Protein AF-A0A960YI15-F1 (afdb_monomer_lite)

Sequence (74 aa):
LREGGRQLPDGLVYVDSWIEPSFGRCFQLMECSDAALLQEWVLQWRGLGVTFEICPVVPSTRTREVVAPHLGQP

Structure (mmCIF, N/CA/C/O backbone):
data_AF-A0A960YI15-F1
#
_entry.id   AF-A0A960YI15-F1
#
loop_
_atom_site.group_PDB
_atom_site.id
_atom_site.type_symbol
_atom_site.label_atom_id
_atom_site.label_alt_id
_atom_site.label_comp_id
_atom_site.label_asym_id
_atom_site.label_entity_id
_atom_site.label_seq_id
_atom_site.pdbx_PDB_ins_code
_atom_site.Cartn_x
_atom_site.Cartn_y
_atom_site.Cartn_z
_atom_site.occupancy
_atom_site.B_iso_or_equiv
_atom_site.auth_seq_id
_atom_site.auth_comp_id
_atom_site.auth_asym_id
_atom_site.auth_atom_id
_atom_site.pdbx_PDB_model_num
ATOM 1 N N . LEU A 1 1 ? 10.906 3.670 -21.465 1.00 47.94 1 LEU A N 1
ATOM 2 C CA . LEU A 1 1 ? 9.810 3.079 -20.668 1.00 47.94 1 LEU A CA 1
ATOM 3 C C . LEU A 1 1 ? 9.222 1.971 -21.530 1.00 47.94 1 LEU A C 1
ATOM 5 O O . LEU A 1 1 ? 8.815 2.289 -22.638 1.00 47.94 1 LEU A O 1
ATOM 9 N N . ARG A 1 2 ? 9.357 0.693 -21.145 1.00 39.69 2 ARG A N 1
ATOM 10 C CA . ARG A 1 2 ? 8.856 -0.425 -21.971 1.00 39.69 2 ARG A CA 1
ATOM 11 C C . ARG A 1 2 ? 7.334 -0.308 -22.101 1.00 39.69 2 ARG A C 1
ATOM 13 O O . ARG A 1 2 ? 6.690 0.127 -21.153 1.00 39.69 2 ARG A O 1
ATOM 20 N N . GLU A 1 3 ? 6.810 -0.611 -23.285 1.00 36.34 3 GLU A N 1
ATOM 21 C CA . GLU A 1 3 ? 5.378 -0.534 -23.576 1.00 36.34 3 GLU A CA 1
ATOM 22 C C . GLU A 1 3 ? 4.586 -1.484 -22.674 1.00 36.34 3 GLU A C 1
ATOM 24 O O . GLU A 1 3 ? 4.991 -2.623 -22.450 1.00 36.34 3 GLU A O 1
ATOM 29 N N . GLY A 1 4 ? 3.480 -0.972 -22.134 1.00 48.00 4 GLY A N 1
ATOM 30 C CA . GLY A 1 4 ? 2.778 -1.532 -20.984 1.00 48.00 4 GLY A CA 1
ATOM 31 C C . GLY A 1 4 ? 3.097 -0.699 -19.747 1.00 48.00 4 GLY A C 1
ATOM 32 O O . GLY A 1 4 ? 4.173 -0.811 -19.167 1.00 48.00 4 GLY A O 1
ATOM 33 N N . GLY A 1 5 ? 2.179 0.185 -19.353 1.00 55.88 5 GLY A N 1
ATOM 34 C CA . GLY A 1 5 ? 2.303 0.933 -18.101 1.00 55.88 5 GLY A CA 1
ATOM 35 C C . GLY A 1 5 ? 2.432 0.007 -16.884 1.00 55.88 5 GLY A C 1
ATOM 36 O O . GLY A 1 5 ? 2.401 -1.214 -17.009 1.00 55.88 5 GLY A O 1
ATOM 37 N N . ARG A 1 6 ? 2.551 0.604 -15.693 1.00 65.56 6 ARG A N 1
ATOM 38 C CA . ARG A 1 6 ? 2.599 -0.085 -14.389 1.00 65.56 6 ARG A CA 1
ATOM 39 C C . ARG A 1 6 ? 1.240 -0.740 -14.106 1.00 65.56 6 ARG A C 1
ATOM 41 O O . ARG A 1 6 ? 0.428 -0.201 -13.358 1.00 65.56 6 ARG A O 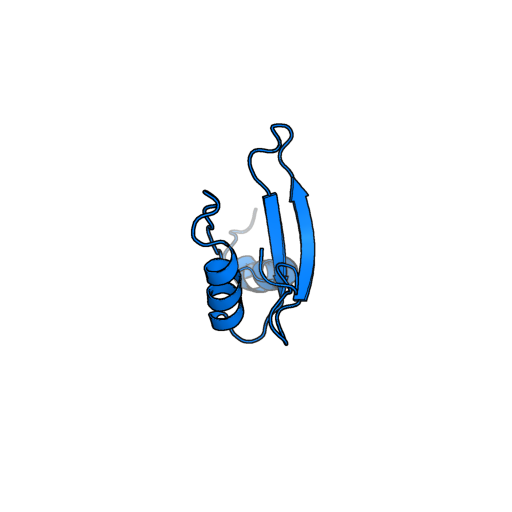1
ATOM 48 N N . GLN A 1 7 ? 0.956 -1.816 -14.827 1.00 82.56 7 GLN A N 1
ATOM 49 C CA . GLN A 1 7 ? -0.284 -2.569 -14.770 1.00 82.56 7 GLN A CA 1
ATOM 50 C C . GLN A 1 7 ? -0.271 -3.438 -13.518 1.00 82.56 7 GLN A C 1
ATOM 52 O O . GLN A 1 7 ? 0.769 -3.961 -13.109 1.00 82.56 7 GLN A O 1
ATOM 57 N N . LEU A 1 8 ? -1.436 -3.562 -12.897 1.00 90.56 8 LEU A N 1
ATOM 58 C CA . LEU A 1 8 ? -1.607 -4.459 -11.768 1.00 90.56 8 LEU A CA 1
ATOM 59 C C . LEU A 1 8 ? -1.460 -5.905 -12.267 1.00 90.56 8 LEU A C 1
ATOM 61 O O . LEU A 1 8 ? -2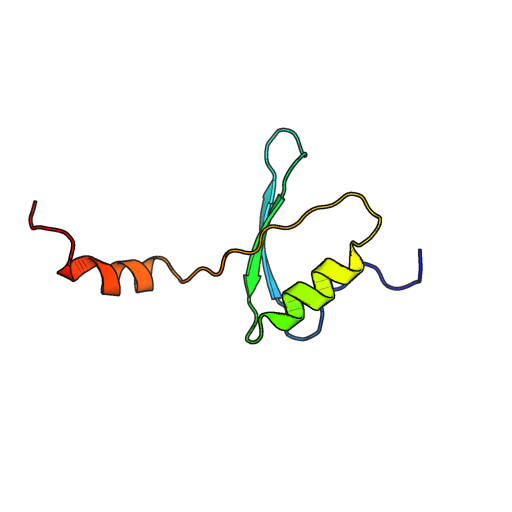.043 -6.222 -13.305 1.00 90.56 8 LEU A O 1
ATOM 65 N N . PRO A 1 9 ? -0.683 -6.759 -11.576 1.00 93.56 9 PRO A N 1
ATOM 66 C CA . PRO A 1 9 ? -0.671 -8.192 -11.841 1.00 93.56 9 PRO A CA 1
ATOM 67 C C . PRO A 1 9 ? -2.084 -8.778 -11.786 1.00 93.56 9 PRO A C 1
ATOM 69 O O . PRO A 1 9 ? -2.926 -8.311 -11.013 1.00 93.56 9 PRO A O 1
ATOM 72 N N . ASP A 1 10 ? -2.334 -9.827 -12.567 1.00 94.00 10 ASP A N 1
ATOM 73 C CA . ASP A 1 10 ? -3.617 -10.528 -12.542 1.00 94.00 10 ASP A CA 1
ATOM 74 C C . ASP A 1 10 ? -3.930 -11.019 -11.118 1.00 94.00 10 ASP A C 1
ATOM 76 O O . ASP A 1 10 ? -3.122 -11.688 -10.475 1.00 94.00 10 ASP A O 1
ATOM 80 N N . GLY A 1 11 ? -5.113 -10.663 -10.611 1.00 94.69 11 GLY A N 1
ATOM 81 C CA . GLY A 1 11 ? -5.538 -10.983 -9.243 1.00 94.69 11 GLY A CA 1
ATOM 82 C C . GLY A 1 11 ? -5.163 -9.943 -8.181 1.00 94.69 11 GLY A C 1
ATOM 83 O O . GLY A 1 11 ? -5.584 -10.095 -7.033 1.00 94.69 11 GLY A O 1
ATOM 84 N N . LEU A 1 12 ? -4.432 -8.878 -8.539 1.00 96.44 12 LEU A N 1
ATOM 85 C CA . LEU A 1 12 ? -4.271 -7.692 -7.698 1.00 96.44 12 LEU A CA 1
ATOM 86 C C . LEU A 1 12 ? -5.279 -6.615 -8.108 1.00 96.44 12 LEU A C 1
ATOM 88 O O . LEU A 1 12 ? -5.193 -6.027 -9.185 1.00 96.44 12 LEU A O 1
ATOM 92 N N . VAL A 1 13 ? -6.227 -6.328 -7.224 1.00 95.88 13 VAL A N 1
ATOM 93 C CA . VAL A 1 13 ? -7.329 -5.400 -7.474 1.00 95.88 13 VAL A CA 1
ATOM 94 C C . VAL A 1 13 ? -7.100 -4.108 -6.701 1.00 95.88 13 VAL A C 1
ATOM 96 O O . VAL A 1 13 ? -6.825 -4.112 -5.504 1.00 95.88 13 VAL A O 1
ATOM 99 N N . TYR A 1 14 ? -7.223 -2.980 -7.392 1.00 94.81 14 TYR A N 1
ATOM 100 C CA . TYR A 1 14 ? -7.298 -1.669 -6.756 1.00 94.81 14 TYR A CA 1
ATOM 101 C C . TYR A 1 14 ? -8.713 -1.435 -6.218 1.00 94.81 14 TYR A C 1
ATOM 103 O O . TYR A 1 14 ? -9.678 -1.580 -6.970 1.00 94.81 14 TYR A O 1
ATOM 111 N N . VAL A 1 15 ? -8.827 -1.048 -4.946 1.00 96.50 15 VAL A N 1
ATOM 112 C CA . VAL A 1 15 ? -10.116 -0.738 -4.309 1.00 96.50 15 VAL A CA 1
ATOM 113 C C . VAL A 1 15 ? -10.313 0.771 -4.205 1.00 96.50 15 VAL A C 1
ATOM 115 O O . VAL A 1 15 ? -11.298 1.290 -4.723 1.00 96.50 15 VAL A O 1
ATOM 118 N N . ASP A 1 16 ? -9.386 1.479 -3.554 1.00 97.19 16 ASP A N 1
ATOM 119 C CA . ASP A 1 16 ? -9.464 2.934 -3.378 1.00 97.19 16 ASP A CA 1
ATOM 120 C C . ASP A 1 16 ? -8.092 3.546 -3.032 1.00 97.19 16 ASP A C 1
ATOM 122 O O . ASP A 1 16 ? -7.137 2.823 -2.716 1.00 97.19 16 ASP A O 1
ATOM 126 N N . SER A 1 17 ? -7.971 4.875 -3.081 1.00 96.62 17 SER A N 1
ATOM 127 C CA . SER A 1 17 ? -6.770 5.581 -2.638 1.00 96.62 17 SER A CA 1
ATOM 128 C C . SER A 1 17 ? -7.017 6.995 -2.133 1.00 96.62 17 SER A C 1
ATOM 130 O O . SER A 1 17 ? -7.943 7.694 -2.536 1.00 96.62 17 SER A O 1
ATOM 132 N N . TRP A 1 18 ? -6.103 7.436 -1.274 1.00 98.19 18 TRP A N 1
ATOM 133 C CA . TRP A 1 18 ? -6.068 8.784 -0.727 1.00 98.19 18 TRP A CA 1
ATOM 134 C C . TRP A 1 18 ? -4.654 9.333 -0.853 1.00 98.19 18 TRP A C 1
ATOM 136 O O . TRP A 1 18 ? -3.678 8.661 -0.520 1.00 98.19 18 TRP A O 1
ATOM 146 N N . ILE A 1 19 ? -4.535 10.567 -1.330 1.00 96.94 19 ILE A N 1
ATOM 147 C CA . ILE A 1 19 ? -3.251 11.246 -1.515 1.00 96.94 19 ILE A CA 1
ATOM 148 C C . ILE A 1 19 ? -3.120 12.300 -0.421 1.00 96.94 19 ILE A C 1
ATOM 150 O O . ILE A 1 19 ? -4.054 13.066 -0.178 1.00 96.94 19 ILE A O 1
ATOM 154 N N . GLU A 1 20 ? -1.975 12.336 0.261 1.00 97.50 20 GLU A N 1
ATOM 155 C CA . GLU A 1 20 ? -1.722 13.395 1.241 1.00 97.50 20 GLU A CA 1
ATOM 156 C C . GLU A 1 20 ? -1.636 14.773 0.546 1.00 97.50 20 GLU A C 1
ATOM 158 O O . GLU A 1 20 ? -1.188 14.84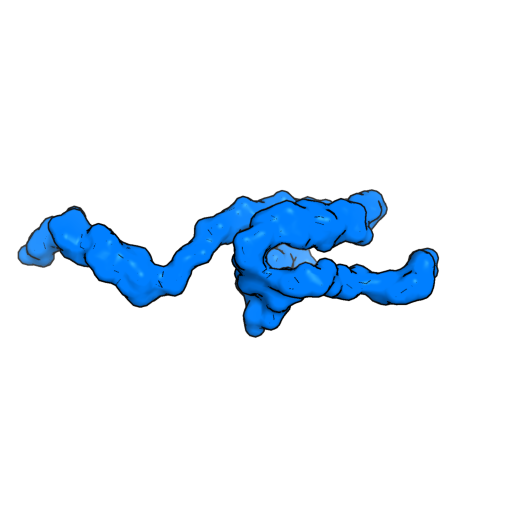9 -0.600 1.00 97.50 20 GLU A O 1
ATOM 163 N N . PRO A 1 21 ? -1.983 15.890 1.211 1.00 97.69 21 PRO A N 1
ATOM 164 C CA . PRO A 1 21 ? -2.025 17.204 0.558 1.00 97.69 21 PRO A CA 1
ATOM 165 C C . PRO A 1 21 ? -0.699 17.681 -0.058 1.00 97.69 21 PRO A C 1
ATOM 167 O O . PRO A 1 21 ? -0.708 18.478 -0.991 1.00 97.69 21 PRO A O 1
ATOM 170 N N . SER A 1 22 ? 0.443 17.206 0.448 1.00 97.00 22 SER A N 1
ATOM 171 C CA . SER A 1 22 ? 1.781 17.493 -0.091 1.00 97.00 22 SER A CA 1
ATOM 172 C C . SER A 1 22 ? 2.110 16.731 -1.375 1.00 97.00 22 SER A C 1
ATOM 174 O O . SER A 1 22 ? 3.171 16.969 -1.949 1.00 97.00 22 SER A O 1
ATOM 176 N N . PHE A 1 23 ? 1.245 15.812 -1.819 1.00 94.19 23 PHE A N 1
ATOM 177 C CA . PHE A 1 23 ? 1.477 14.912 -2.954 1.00 94.19 23 PHE A CA 1
ATOM 178 C C . PHE A 1 23 ? 2.722 14.013 -2.803 1.00 94.19 23 PHE A C 1
ATOM 180 O O . PHE A 1 23 ? 3.180 13.419 -3.777 1.00 94.19 23 PHE A O 1
ATOM 187 N N . GLY A 1 24 ? 3.267 13.886 -1.588 1.00 95.19 24 GLY A N 1
ATOM 188 C CA . GLY A 1 24 ? 4.459 13.085 -1.294 1.00 95.19 24 GLY A CA 1
ATOM 189 C C . GLY A 1 24 ? 4.161 11.620 -0.975 1.00 95.19 24 GLY A C 1
ATOM 190 O O . GLY A 1 24 ? 5.071 10.790 -0.987 1.00 95.19 24 GLY A O 1
ATOM 191 N N . ARG A 1 25 ? 2.894 11.282 -0.704 1.00 96.00 25 ARG A N 1
ATOM 192 C CA . ARG A 1 25 ? 2.458 9.940 -0.310 1.00 96.00 25 ARG A CA 1
ATOM 193 C C . ARG A 1 25 ? 1.063 9.621 -0.830 1.00 96.00 25 ARG A C 1
ATOM 195 O O . ARG A 1 25 ? 0.155 10.449 -0.783 1.00 96.00 25 ARG A O 1
ATOM 202 N N . CYS A 1 26 ? 0.902 8.382 -1.271 1.00 96.12 26 CYS A N 1
ATOM 203 C CA . CYS A 1 26 ? -0.380 7.792 -1.618 1.00 96.12 26 CYS A CA 1
ATOM 204 C C . CYS A 1 26 ? -0.647 6.616 -0.674 1.00 96.12 26 CYS A C 1
ATOM 206 O O . CYS A 1 26 ? 0.237 5.789 -0.451 1.00 96.12 26 CYS A O 1
ATOM 208 N N . PHE A 1 27 ? -1.854 6.554 -0.125 1.00 97.62 27 PHE A N 1
ATOM 209 C CA . PHE A 1 27 ? -2.373 5.416 0.621 1.00 97.62 27 PHE A CA 1
ATOM 210 C C . PHE A 1 27 ? -3.313 4.658 -0.303 1.00 97.62 27 PHE A C 1
ATOM 212 O O . PHE A 1 27 ? -4.259 5.249 -0.817 1.00 97.62 27 PHE A O 1
ATOM 219 N N . GLN A 1 28 ? -3.059 3.372 -0.525 1.00 96.62 28 GLN A N 1
ATOM 220 C CA . GLN A 1 28 ? -3.852 2.555 -1.441 1.00 96.62 28 GLN A CA 1
ATOM 221 C C . GLN A 1 28 ? -4.434 1.360 -0.702 1.00 96.62 28 GLN A C 1
ATOM 223 O O . GLN A 1 28 ? -3.708 0.631 -0.024 1.00 96.62 28 GLN A O 1
ATOM 228 N N . LEU A 1 29 ? -5.739 1.157 -0.863 1.00 97.44 29 LEU A N 1
ATOM 229 C CA . LEU A 1 29 ? -6.398 -0.078 -0.478 1.00 97.44 29 LEU A CA 1
ATOM 230 C C . LEU A 1 29 ? -6.398 -1.012 -1.688 1.00 97.44 29 LEU A C 1
ATOM 232 O O . LEU A 1 29 ? -6.937 -0.684 -2.745 1.00 97.44 29 LEU A O 1
ATOM 236 N N . MET A 1 30 ? -5.771 -2.169 -1.512 1.00 97.12 30 MET A N 1
ATOM 237 C CA . MET A 1 30 ? -5.609 -3.191 -2.539 1.00 97.12 30 MET A CA 1
ATOM 238 C C . MET A 1 30 ? -6.212 -4.503 -2.035 1.00 97.12 30 MET A C 1
ATOM 240 O O . MET A 1 30 ? -6.085 -4.825 -0.852 1.00 97.12 30 MET A O 1
ATOM 244 N N . GLU A 1 31 ? -6.835 -5.267 -2.926 1.00 97.44 31 GLU A N 1
ATOM 245 C CA . GLU A 1 31 ? -7.392 -6.590 -2.644 1.00 97.44 31 GLU A CA 1
ATOM 246 C C . GLU A 1 31 ? -6.669 -7.651 -3.479 1.00 97.44 31 GLU A C 1
ATOM 248 O O . GLU A 1 31 ? -6.478 -7.495 -4.684 1.00 97.44 31 GLU A O 1
ATOM 253 N N . CYS A 1 32 ? -6.244 -8.735 -2.834 1.00 96.81 32 CYS A N 1
ATOM 254 C CA . CYS A 1 32 ? -5.629 -9.884 -3.490 1.00 96.81 32 CYS A CA 1
ATOM 255 C C . CYS A 1 32 ? -5.734 -11.125 -2.599 1.00 96.81 32 CYS A C 1
ATOM 257 O O . CYS A 1 32 ? -5.721 -11.021 -1.370 1.00 96.81 32 CYS A O 1
ATOM 259 N N . SER A 1 33 ? -5.763 -12.310 -3.209 1.00 95.38 33 SER A N 1
ATOM 260 C CA . SER A 1 33 ? -5.692 -13.586 -2.484 1.00 95.38 33 SER A CA 1
ATOM 261 C C . SER A 1 33 ? -4.261 -14.015 -2.136 1.00 95.38 33 SER A C 1
ATOM 263 O O . SER A 1 33 ? -4.085 -14.902 -1.305 1.00 95.38 33 SER A O 1
ATOM 265 N N . ASP A 1 34 ? -3.249 -13.404 -2.763 1.00 95.94 34 ASP A N 1
ATOM 266 C CA . ASP A 1 34 ? -1.829 -13.704 -2.563 1.00 95.94 34 ASP A CA 1
ATOM 267 C C . ASP A 1 34 ? -1.002 -12.411 -2.456 1.00 95.94 34 ASP A C 1
ATOM 269 O O . ASP A 1 34 ? -0.948 -11.600 -3.382 1.00 9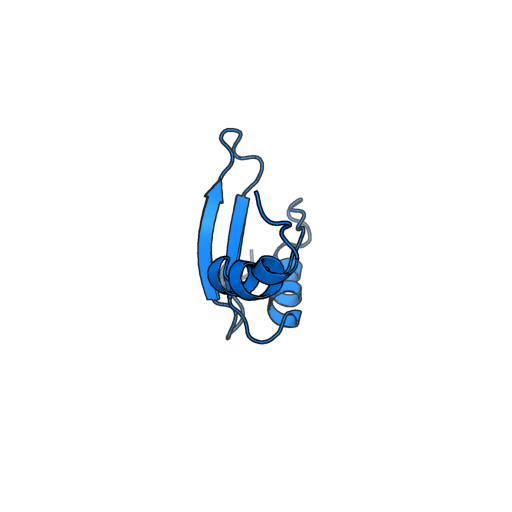5.94 34 ASP A O 1
ATOM 273 N N . ALA A 1 35 ? -0.318 -12.233 -1.322 1.00 94.06 35 ALA A N 1
ATOM 274 C CA . ALA A 1 35 ? 0.525 -11.071 -1.053 1.00 94.06 35 ALA A CA 1
ATOM 275 C C . ALA A 1 35 ? 1.776 -10.997 -1.953 1.00 94.06 35 ALA A C 1
ATOM 277 O O . ALA A 1 35 ? 2.383 -9.927 -2.057 1.00 94.06 35 ALA A O 1
ATOM 278 N N . ALA A 1 36 ? 2.170 -12.087 -2.622 1.00 95.69 36 ALA A N 1
ATOM 279 C CA . ALA A 1 36 ? 3.259 -12.068 -3.599 1.00 95.69 36 ALA A CA 1
ATOM 280 C C . ALA A 1 36 ? 2.957 -11.143 -4.795 1.00 95.69 36 ALA A C 1
ATOM 282 O O . ALA A 1 36 ? 3.876 -10.520 -5.327 1.00 95.69 36 ALA A O 1
ATOM 283 N N . LEU A 1 37 ? 1.679 -10.961 -5.151 1.00 96.25 37 LEU A N 1
ATOM 284 C CA . LEU A 1 37 ? 1.260 -10.060 -6.232 1.00 96.25 37 LEU A CA 1
ATOM 285 C C . LEU A 1 37 ? 1.583 -8.590 -5.918 1.00 96.25 37 LEU A C 1
ATOM 287 O O . LEU A 1 37 ? 1.982 -7.830 -6.799 1.00 96.25 37 LEU A O 1
ATOM 291 N N . LEU A 1 38 ? 1.490 -8.187 -4.644 1.00 95.19 38 LEU A N 1
ATOM 292 C CA . LEU A 1 38 ? 1.931 -6.858 -4.206 1.00 95.19 38 LEU A CA 1
ATOM 293 C C . LEU A 1 38 ? 3.446 -6.704 -4.358 1.00 95.19 38 LEU A C 1
ATOM 295 O O . LEU A 1 38 ? 3.913 -5.641 -4.758 1.00 95.19 38 LEU A O 1
ATOM 299 N N . GLN A 1 39 ? 4.220 -7.756 -4.075 1.00 93.69 39 GLN A N 1
ATOM 300 C CA . GLN A 1 39 ? 5.672 -7.724 -4.253 1.00 93.69 39 GLN A CA 1
ATOM 301 C C . GLN A 1 39 ? 6.031 -7.583 -5.731 1.00 93.69 39 GLN A C 1
ATOM 303 O O . GLN A 1 39 ? 6.821 -6.705 -6.070 1.00 93.69 39 GLN A O 1
ATOM 308 N N . GLU A 1 40 ? 5.422 -8.384 -6.609 1.00 94.38 40 GLU A N 1
ATOM 309 C CA . GLU A 1 40 ? 5.596 -8.267 -8.059 1.00 94.38 40 GLU A CA 1
ATOM 310 C C . GLU A 1 40 ? 5.294 -6.845 -8.536 1.00 94.38 40 GLU A C 1
ATOM 312 O O . GLU A 1 40 ? 6.108 -6.237 -9.236 1.00 94.38 40 GLU A O 1
ATOM 317 N N . TRP A 1 41 ? 4.171 -6.279 -8.094 1.00 93.44 41 TRP A N 1
ATOM 318 C CA . TRP A 1 41 ? 3.804 -4.916 -8.442 1.00 93.44 41 TRP A CA 1
ATOM 319 C C . TRP A 1 41 ? 4.840 -3.898 -7.948 1.00 93.44 41 TRP A C 1
ATOM 321 O O . TRP A 1 41 ? 5.316 -3.093 -8.745 1.00 93.44 41 TRP A O 1
ATOM 331 N N . VAL A 1 42 ? 5.287 -3.975 -6.689 1.00 93.19 42 VAL A N 1
ATOM 332 C CA . VAL A 1 42 ? 6.348 -3.110 -6.131 1.00 93.19 42 VAL A CA 1
ATOM 333 C C . VAL A 1 42 ? 7.643 -3.198 -6.948 1.00 93.19 42 VAL A C 1
ATOM 335 O O . VAL A 1 42 ? 8.313 -2.183 -7.164 1.00 93.19 42 VAL A O 1
ATOM 338 N N . LEU A 1 43 ? 8.000 -4.385 -7.450 1.00 91.81 43 LEU A N 1
ATOM 339 C CA . LEU A 1 43 ? 9.192 -4.563 -8.284 1.00 91.81 43 LEU A CA 1
ATOM 340 C C . LEU A 1 43 ? 9.125 -3.748 -9.584 1.00 91.81 43 LEU A C 1
ATOM 342 O O . LEU A 1 43 ? 10.168 -3.273 -10.040 1.00 91.81 43 LEU A O 1
ATOM 346 N N . GLN A 1 44 ? 7.930 -3.509 -10.135 1.00 90.88 44 GLN A N 1
ATOM 347 C CA . GLN A 1 44 ? 7.743 -2.670 -11.328 1.00 90.88 44 GLN A CA 1
ATOM 348 C C . GLN A 1 44 ? 8.096 -1.189 -11.086 1.00 90.88 44 GLN A C 1
ATOM 350 O O . GLN A 1 44 ? 8.334 -0.445 -12.039 1.00 90.88 44 GLN A O 1
ATOM 355 N N . TRP A 1 45 ? 8.160 -0.755 -9.823 1.00 89.81 45 TRP A N 1
ATOM 356 C CA . TRP A 1 45 ? 8.506 0.615 -9.426 1.00 89.81 45 TRP A CA 1
ATOM 357 C C . TRP A 1 45 ? 9.979 0.791 -9.043 1.00 89.81 45 TRP A C 1
ATOM 359 O O . TRP A 1 45 ? 10.408 1.905 -8.716 1.00 89.81 45 TRP A O 1
ATOM 369 N N . ARG A 1 46 ? 10.783 -0.280 -9.093 1.00 87.50 46 ARG A N 1
ATOM 370 C CA . ARG A 1 46 ? 12.216 -0.192 -8.788 1.00 87.50 46 ARG A CA 1
ATOM 371 C C . ARG A 1 46 ? 12.911 0.830 -9.686 1.00 87.50 46 ARG A C 1
ATOM 373 O O . ARG A 1 46 ? 12.698 0.882 -10.892 1.00 87.50 46 ARG A O 1
ATOM 380 N N . GLY A 1 47 ? 13.784 1.628 -9.074 1.00 88.25 47 GLY A N 1
ATOM 381 C CA . GLY A 1 47 ? 14.564 2.655 -9.768 1.00 88.25 47 GLY A CA 1
ATOM 382 C C . GLY A 1 47 ? 13.828 3.977 -9.999 1.00 88.25 47 GLY A C 1
ATOM 383 O O . GLY A 1 47 ? 14.434 4.900 -10.530 1.00 88.25 47 GLY A O 1
ATOM 384 N N . LEU A 1 48 ? 12.565 4.106 -9.571 1.00 88.56 48 LEU A N 1
ATOM 385 C CA . LEU A 1 48 ? 11.782 5.344 -9.703 1.00 88.56 48 LEU A CA 1
ATOM 386 C C . LEU A 1 48 ? 11.768 6.211 -8.433 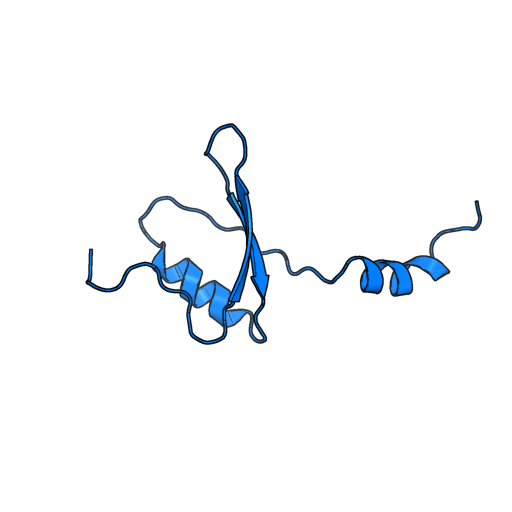1.00 88.56 48 LEU A C 1
ATOM 388 O O . LEU A 1 48 ? 11.040 7.195 -8.376 1.00 88.56 48 LEU A O 1
ATOM 392 N N . GLY A 1 49 ? 12.539 5.840 -7.405 1.00 90.94 49 GLY A N 1
ATOM 393 C CA . GLY A 1 49 ? 12.598 6.569 -6.131 1.00 90.94 49 GLY A CA 1
ATOM 394 C C . GLY A 1 49 ? 11.357 6.418 -5.242 1.00 90.94 49 GLY A C 1
ATOM 395 O O . GLY A 1 49 ? 11.270 7.086 -4.219 1.00 90.94 49 GLY A O 1
ATOM 396 N N . VAL A 1 50 ? 10.412 5.545 -5.609 1.00 92.31 50 VAL A N 1
ATOM 397 C CA . VAL A 1 50 ? 9.215 5.243 -4.811 1.00 92.31 50 VAL A CA 1
ATOM 398 C C . VAL A 1 50 ? 9.538 4.170 -3.775 1.00 92.31 50 VAL A C 1
ATOM 400 O O . VAL A 1 50 ? 10.186 3.168 -4.086 1.00 92.31 50 VAL A O 1
ATOM 403 N N . THR A 1 51 ? 9.065 4.368 -2.550 1.00 94.38 51 THR A N 1
ATOM 404 C CA . THR A 1 51 ? 9.135 3.389 -1.463 1.00 94.38 51 THR A CA 1
ATOM 405 C C . THR A 1 51 ? 7.732 2.924 -1.093 1.00 94.38 51 THR A C 1
ATOM 407 O O . THR A 1 51 ? 6.758 3.653 -1.268 1.00 94.38 51 THR A O 1
ATOM 410 N N . PHE A 1 52 ? 7.631 1.692 -0.599 1.00 95.44 52 PHE A N 1
ATOM 411 C CA . PHE A 1 52 ? 6.360 1.073 -0.242 1.00 95.44 52 PHE A CA 1
ATOM 412 C C . PHE A 1 52 ? 6.423 0.526 1.179 1.00 95.44 52 PHE A C 1
ATOM 414 O O . PHE A 1 52 ? 7.418 -0.083 1.572 1.00 95.44 52 PHE A O 1
ATOM 421 N N . GLU A 1 53 ? 5.330 0.706 1.909 1.00 96.12 53 GLU A N 1
ATOM 422 C CA . GLU A 1 53 ? 5.022 0.009 3.151 1.00 96.12 53 GLU A CA 1
ATOM 423 C C . GLU A 1 53 ? 3.721 -0.761 2.919 1.00 96.12 53 GLU A C 1
ATOM 425 O O . GLU A 1 53 ? 2.733 -0.185 2.463 1.00 96.12 53 GLU A O 1
ATOM 430 N N . ILE A 1 54 ? 3.732 -2.067 3.185 1.00 95.94 54 ILE A N 1
ATOM 431 C CA . ILE A 1 54 ? 2.576 -2.939 2.973 1.00 95.94 54 ILE A CA 1
ATOM 432 C C . ILE A 1 54 ? 2.099 -3.438 4.332 1.00 95.94 54 ILE A C 1
ATOM 434 O O . ILE A 1 54 ? 2.784 -4.223 4.986 1.00 95.94 54 ILE A O 1
ATOM 438 N N . CYS A 1 55 ? 0.914 -2.988 4.739 1.00 96.06 55 CYS A N 1
ATOM 439 C CA . CYS A 1 55 ? 0.257 -3.410 5.969 1.00 96.06 55 CYS A CA 1
ATOM 440 C C . CYS A 1 55 ? -1.012 -4.201 5.618 1.00 96.06 55 CYS A C 1
ATOM 442 O O . CYS A 1 55 ? -1.940 -3.624 5.046 1.00 96.06 55 CYS A O 1
ATOM 444 N N . PRO A 1 56 ? -1.077 -5.511 5.920 1.00 95.31 56 PRO A N 1
ATOM 445 C CA . PRO A 1 56 ? -2.300 -6.282 5.756 1.00 95.31 56 PRO A CA 1
ATOM 446 C C . PRO A 1 56 ? -3.408 -5.724 6.650 1.00 95.31 56 PRO A C 1
ATOM 448 O O . PRO A 1 56 ? -3.210 -5.522 7.848 1.00 95.31 56 PRO A O 1
ATOM 451 N N . VAL A 1 57 ? -4.590 -5.517 6.077 1.00 95.38 57 VAL A N 1
ATOM 452 C CA . VAL A 1 57 ? -5.764 -5.024 6.802 1.00 95.38 57 VAL A CA 1
ATOM 453 C C . VAL A 1 57 ? -6.935 -5.982 6.646 1.00 95.38 57 VAL A C 1
ATOM 455 O O . VAL A 1 57 ? -7.018 -6.755 5.695 1.00 95.38 57 VAL A O 1
ATOM 458 N N . VAL A 1 58 ? -7.858 -5.923 7.599 1.00 95.19 58 VAL A N 1
ATOM 459 C CA . VAL A 1 58 ? -9.139 -6.632 7.554 1.00 95.19 58 VAL A CA 1
ATOM 460 C C . VAL A 1 58 ? -10.278 -5.617 7.684 1.00 95.19 58 VAL A C 1
ATOM 462 O O . VAL A 1 58 ? -10.066 -4.544 8.259 1.00 95.19 58 VAL A O 1
ATOM 465 N N . PRO A 1 59 ? -11.491 -5.927 7.188 1.00 94.94 59 PRO A N 1
ATOM 466 C CA . PRO A 1 59 ? -12.642 -5.053 7.369 1.00 94.94 59 PRO A CA 1
ATOM 467 C C . PRO A 1 59 ? -12.856 -4.705 8.843 1.00 94.94 59 PRO A C 1
ATOM 469 O O . PRO A 1 59 ? -12.802 -5.575 9.716 1.00 94.94 59 PRO A O 1
ATOM 472 N N . SER A 1 60 ? -13.142 -3.434 9.120 1.00 95.44 60 SER A N 1
ATOM 473 C CA . SER A 1 60 ? -13.332 -2.937 10.487 1.00 95.44 60 SER A CA 1
ATOM 474 C C . SER A 1 60 ? -14.458 -3.661 11.229 1.00 95.44 60 SER A C 1
ATOM 476 O O . SER A 1 60 ? -14.355 -3.874 12.435 1.00 95.44 60 SER A O 1
ATOM 478 N N . THR A 1 61 ? -15.500 -4.096 10.515 1.00 95.25 61 THR A N 1
ATOM 479 C CA . THR A 1 61 ? -16.591 -4.924 11.047 1.00 95.25 61 THR A CA 1
ATOM 480 C C . THR A 1 61 ? -16.074 -6.232 11.639 1.00 95.25 61 THR A C 1
ATOM 482 O O . THR A 1 61 ? -16.398 -6.552 12.779 1.00 95.25 61 THR A O 1
ATOM 485 N N . ARG A 1 62 ? -15.182 -6.928 10.926 1.00 94.94 62 ARG A N 1
ATOM 486 C CA . ARG A 1 62 ? -14.562 -8.173 11.396 1.00 94.94 62 ARG A CA 1
ATOM 487 C C . ARG A 1 62 ? -13.648 -7.933 12.593 1.00 94.94 62 ARG A C 1
ATOM 489 O O . ARG A 1 62 ? -13.703 -8.678 13.566 1.00 94.94 62 ARG A O 1
ATOM 496 N N . THR A 1 63 ? -12.827 -6.882 12.556 1.00 94.81 63 THR A N 1
ATOM 497 C CA . THR A 1 63 ? -11.992 -6.518 13.714 1.00 94.81 63 THR A CA 1
ATOM 498 C C . THR A 1 63 ? -12.8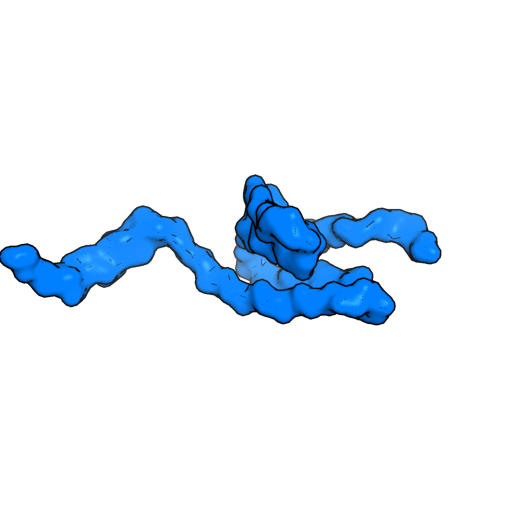53 -6.226 14.936 1.00 94.81 63 THR A C 1
ATOM 500 O O . THR A 1 63 ? -12.537 -6.681 16.032 1.00 94.81 63 THR A O 1
ATOM 503 N N . ARG A 1 64 ? -13.964 -5.503 14.757 1.00 94.06 64 ARG A N 1
ATOM 504 C CA . ARG A 1 64 ? -14.895 -5.178 15.840 1.00 94.06 64 ARG A CA 1
ATOM 505 C C . ARG A 1 64 ? -15.470 -6.435 16.487 1.00 94.06 64 ARG A C 1
ATOM 507 O O . ARG A 1 64 ? -15.513 -6.487 17.709 1.00 94.06 64 ARG A O 1
ATOM 514 N N . GLU A 1 65 ? -15.876 -7.430 15.703 1.00 94.88 65 GLU A N 1
ATOM 515 C CA . GLU A 1 65 ? -16.385 -8.710 16.222 1.00 94.88 65 GLU A CA 1
ATOM 516 C C . GLU A 1 65 ? -15.349 -9.439 17.088 1.00 94.88 65 GLU A C 1
ATOM 518 O O . GLU A 1 65 ? -15.687 -9.936 18.160 1.00 94.88 65 GLU A O 1
ATOM 523 N N . VAL A 1 66 ? -14.082 -9.454 16.660 1.00 94.69 66 VAL A N 1
ATOM 524 C CA . VAL A 1 66 ? -12.981 -10.107 17.391 1.00 94.69 66 VAL A CA 1
ATOM 525 C C . VAL A 1 66 ? -12.623 -9.356 18.671 1.00 94.69 66 VAL A C 1
ATOM 527 O O . VAL A 1 66 ? -12.348 -9.971 19.696 1.00 94.69 66 VAL A O 1
ATOM 530 N N . VAL A 1 67 ? -12.603 -8.025 18.617 1.00 93.94 67 VAL A N 1
ATOM 531 C CA . VAL A 1 67 ? -12.131 -7.188 19.727 1.00 93.94 67 VAL A CA 1
ATOM 532 C C . VAL A 1 67 ? -13.230 -6.932 20.762 1.00 93.94 67 VAL A C 1
ATOM 534 O O . VAL A 1 67 ? -12.911 -6.755 21.935 1.00 93.94 67 VAL A O 1
ATOM 537 N N . ALA A 1 68 ? -14.512 -6.956 20.380 1.00 93.94 68 ALA A N 1
ATOM 538 C CA . ALA A 1 68 ? -15.636 -6.637 21.267 1.00 93.94 68 ALA A CA 1
ATOM 539 C C . ALA A 1 68 ? -15.635 -7.386 22.619 1.00 93.94 68 ALA A C 1
ATOM 541 O O . ALA A 1 68 ? -15.856 -6.720 23.628 1.00 93.94 68 ALA A O 1
ATOM 542 N N . PRO A 1 69 ? -15.336 -8.700 22.706 1.00 93.44 69 PRO A N 1
ATOM 543 C CA . PRO A 1 69 ? -15.266 -9.407 23.991 1.00 93.44 69 PRO A CA 1
ATOM 544 C C . PRO A 1 69 ? -14.133 -8.937 24.920 1.00 93.44 69 PRO A C 1
ATOM 546 O O . PRO A 1 69 ? -14.148 -9.249 26.108 1.00 93.44 69 PRO A O 1
ATOM 549 N N . HIS A 1 70 ? -13.136 -8.227 24.384 1.00 91.31 70 HIS A N 1
ATOM 550 C CA . HIS A 1 70 ? -11.944 -7.764 25.101 1.00 91.31 70 HIS A CA 1
ATOM 551 C C . HIS A 1 70 ? -11.992 -6.278 25.469 1.00 91.31 70 HIS A C 1
ATOM 553 O O . HIS A 1 70 ? -11.140 -5.804 26.222 1.00 91.31 70 HIS A O 1
ATOM 559 N N . LEU A 1 71 ? -12.969 -5.534 24.949 1.00 87.38 71 LEU A N 1
ATOM 560 C CA . LEU A 1 71 ? -13.234 -4.174 25.396 1.00 87.38 71 LEU A CA 1
ATOM 561 C C . LEU A 1 71 ? -13.978 -4.283 26.729 1.00 87.38 71 LEU A C 1
ATOM 563 O O . LEU A 1 71 ? -15.089 -4.809 26.774 1.00 87.38 71 LEU A O 1
ATOM 567 N N . GLY A 1 72 ? -13.340 -3.849 27.823 1.00 77.12 72 GLY A N 1
ATOM 568 C CA . GLY A 1 72 ? -13.982 -3.794 29.138 1.00 77.12 72 GLY A CA 1
ATOM 569 C C . GLY A 1 72 ? -15.333 -3.082 29.050 1.00 77.12 72 GLY A C 1
ATOM 570 O O . GLY A 1 72 ? -15.502 -2.179 28.227 1.00 77.12 72 GLY A O 1
ATOM 571 N N . GLN A 1 73 ? -16.304 -3.515 29.861 1.00 65.81 73 GLN A N 1
ATOM 572 C CA . GLN A 1 73 ? -17.575 -2.798 29.953 1.00 65.81 73 GLN A CA 1
ATOM 573 C C . GLN A 1 73 ? -17.289 -1.327 30.301 1.00 65.81 73 GLN A C 1
ATOM 575 O O . GLN A 1 73 ? -16.402 -1.091 31.128 1.00 65.81 73 GLN A O 1
ATOM 580 N N . PRO A 1 74 ? -17.966 -0.366 29.643 1.00 63.56 74 PRO A N 1
ATOM 581 C CA . PRO A 1 74 ? -17.852 1.040 30.011 1.00 63.56 74 PRO A CA 1
ATOM 582 C C . PRO A 1 74 ? -18.161 1.270 31.494 1.00 63.56 74 PRO A C 1
ATOM 584 O O . PRO A 1 74 ? -18.988 0.511 32.054 1.00 63.56 74 PRO A O 1
#

Radius of gyration: 16.6 Å; chains: 1; bounding box: 32×31×54 Å

Secondary structure (DSSP, 8-state):
--SS-SPPPTT-EEEEEEE-TTSS-EEEEEE-S-THHHHHHHHTTTTTT----------HHHHHHHHGGGS---

pLDDT: mean 89.66, std 13.72, range [36.34, 98.19]

Foldseek 3Di:
DPPDPLDQPPQKAWDDWDADPVNPDIDTDIDGPDCVSVVVSVVSCPPVPDDDDDDDDDPPVVVCVVCVVVPPDD